Protein AF-A0A6P7N5Z5-F1 (afdb_monomer_lite)

Foldseek 3Di:
DVPVVVVVVVVVVVVVVVVVVVCVVVVPDDPPDPVPDDDPCPPPDDCVVDVPVVVVVVVVVVVVVVVVVVVVVVVVVVVVVVVVVVVVVVVVVVVVVVVVVVVVVVVVVVVVVVVVVVVVVVVVVVD

Secondary structure (DSSP, 8-state):
-HHHHHHHHHHHHHHHHHHHHHHHHHTT--TT-GGGS--TTTTS--TTT--HHHHHHHHHHHHHHHHHHHHHHHHHHHHHHHHHHHHHHHHHHHHHHHHHHHHHHHHHHHHHHHHHHHHHHHHHTT-

InterPro domains:
  IPR000435 Tektins [PTHR19960] (2-120)
  IPR048256 Tektin-like [PF03148] (2-121)

Radius of gyration: 39.11 Å; chains: 1; bounding box: 72×32×110 Å

pLDDT: mean 88.72, std 11.71, range [44.56, 98.75]

Sequence (127 aa):
MNREAKQMLESDWSDKYQAYNLDDHCGRHNNMSPDTKHHPSSGALQEQVCNRSAWTKFTQDNLNKALQEEQATSSLRLLVEQLLQDTTKDLTFQCSSVDQALSQRCVELVEAKAQLEMKLTDGQAGC

Structure (mmCIF, N/CA/C/O backbone):
data_AF-A0A6P7N5Z5-F1
#
_entry.id   AF-A0A6P7N5Z5-F1
#
loop_
_atom_site.group_PDB
_atom_site.id
_atom_site.type_symbol
_atom_site.label_atom_id
_atom_site.label_alt_id
_atom_site.label_comp_id
_atom_site.label_asym_id
_atom_site.label_entity_id
_atom_site.label_seq_id
_atom_site.pdbx_PDB_ins_code
_atom_site.Cartn_x
_atom_site.Cartn_y
_atom_site.Cartn_z
_atom_site.occupancy
_atom_site.B_iso_or_equiv
_atom_site.auth_seq_id
_atom_site.auth_comp_id
_atom_site.auth_asym_id
_atom_site.auth_atom_id
_atom_site.pdbx_PDB_model_num
ATOM 1 N N . MET A 1 1 ? 15.763 -0.072 -1.909 1.00 56.34 1 MET A N 1
ATOM 2 C CA . MET A 1 1 ? 14.431 0.251 -2.461 1.00 56.34 1 MET A CA 1
ATOM 3 C C . MET A 1 1 ? 14.422 1.557 -3.261 1.00 56.34 1 MET A C 1
ATOM 5 O O . MET A 1 1 ? 14.048 1.521 -4.416 1.00 56.34 1 MET A O 1
ATOM 9 N N . ASN A 1 2 ? 14.907 2.691 -2.734 1.00 77.31 2 ASN A N 1
ATOM 10 C CA . ASN A 1 2 ? 14.799 3.984 -3.442 1.00 77.31 2 ASN A CA 1
ATOM 11 C C . ASN A 1 2 ? 15.874 4.233 -4.536 1.00 77.31 2 ASN A C 1
ATOM 13 O O . ASN A 1 2 ? 15.675 5.015 -5.458 1.00 77.31 2 ASN A O 1
ATOM 17 N N . ARG A 1 3 ? 17.028 3.550 -4.470 1.00 87.38 3 ARG A N 1
ATOM 18 C CA . ARG A 1 3 ? 18.141 3.766 -5.417 1.00 87.38 3 ARG A CA 1
ATOM 19 C C . ARG A 1 3 ? 17.859 3.238 -6.827 1.00 87.38 3 ARG A C 1
ATOM 21 O O . ARG A 1 3 ? 18.178 3.925 -7.786 1.00 87.38 3 ARG A O 1
ATOM 28 N N . GLU A 1 4 ? 17.270 2.050 -6.946 1.00 84.44 4 GLU A N 1
ATOM 29 C CA . GLU A 1 4 ? 16.941 1.447 -8.248 1.00 84.44 4 GLU A CA 1
ATOM 30 C C . GLU A 1 4 ? 15.828 2.219 -8.958 1.00 84.44 4 GLU A C 1
ATOM 32 O O . GLU A 1 4 ? 15.952 2.523 -10.139 1.00 84.44 4 GLU A O 1
ATOM 37 N N . ALA A 1 5 ? 14.785 2.609 -8.218 1.00 82.56 5 ALA A N 1
ATOM 38 C CA . ALA A 1 5 ? 13.718 3.460 -8.738 1.00 82.56 5 ALA A CA 1
ATOM 39 C C . ALA A 1 5 ? 14.268 4.810 -9.222 1.00 82.56 5 ALA A C 1
ATOM 41 O O . ALA A 1 5 ? 13.953 5.247 -10.323 1.00 82.56 5 ALA A O 1
ATOM 42 N N . LYS A 1 6 ? 15.158 5.437 -8.441 1.00 90.06 6 LYS A N 1
ATOM 43 C CA . LYS A 1 6 ? 15.838 6.670 -8.848 1.00 90.06 6 LYS A CA 1
ATOM 44 C C . LYS A 1 6 ? 16.646 6.486 -10.137 1.00 90.06 6 LYS A C 1
ATOM 46 O O . LYS A 1 6 ? 16.500 7.294 -11.043 1.00 90.06 6 LYS A O 1
ATOM 51 N N . GLN A 1 7 ? 17.460 5.434 -10.230 1.00 89.62 7 GLN A N 1
ATOM 52 C CA . GLN A 1 7 ? 18.266 5.166 -11.426 1.00 89.62 7 GLN A CA 1
ATOM 53 C C . GLN A 1 7 ? 17.397 4.956 -12.669 1.00 89.62 7 GLN A C 1
ATOM 55 O O . GLN A 1 7 ? 17.699 5.511 -13.718 1.00 89.62 7 GLN A O 1
ATOM 60 N N . MET A 1 8 ? 16.299 4.207 -12.542 1.00 85.12 8 MET A N 1
ATOM 61 C CA . MET A 1 8 ? 15.342 4.017 -13.633 1.00 85.12 8 MET A CA 1
ATOM 62 C C . MET A 1 8 ? 14.722 5.343 -14.080 1.00 85.12 8 MET A C 1
ATOM 64 O O . MET A 1 8 ? 14.701 5.636 -15.268 1.00 85.12 8 MET A O 1
ATOM 68 N N . LEU A 1 9 ? 14.273 6.170 -13.133 1.00 88.25 9 LEU A N 1
ATOM 69 C CA . LEU A 1 9 ? 13.682 7.473 -13.440 1.00 88.25 9 LEU A CA 1
ATOM 70 C C . LEU A 1 9 ? 14.685 8.433 -14.092 1.00 88.25 9 LEU A C 1
ATOM 72 O O . LEU A 1 9 ? 14.310 9.187 -14.985 1.00 88.25 9 LEU A O 1
ATOM 76 N N . GLU A 1 10 ? 15.949 8.411 -13.666 1.00 92.69 10 GLU A N 1
ATOM 77 C CA . GLU A 1 10 ? 17.021 9.204 -14.277 1.00 92.69 10 GLU A CA 1
ATOM 78 C C . GLU A 1 10 ? 17.302 8.757 -15.719 1.00 92.69 10 GLU A C 1
ATOM 80 O O . GLU A 1 10 ? 17.444 9.609 -16.600 1.00 92.69 10 GLU A O 1
ATOM 85 N N . SER A 1 11 ? 17.328 7.444 -15.978 1.00 86.06 11 SER A N 1
ATOM 86 C CA . SER A 1 11 ? 17.457 6.894 -17.334 1.00 86.06 11 SER A CA 1
ATOM 87 C C . SER A 1 11 ? 16.267 7.275 -18.218 1.00 86.06 11 SER A C 1
ATOM 89 O O . SER A 1 11 ? 16.471 7.875 -19.270 1.00 86.06 11 SER A O 1
ATOM 91 N N . ASP A 1 12 ? 15.035 7.044 -17.760 1.00 87.25 12 ASP A N 1
ATOM 92 C CA . ASP A 1 12 ? 13.816 7.390 -18.503 1.00 87.25 12 ASP A CA 1
ATOM 93 C C . ASP A 1 12 ? 13.729 8.889 -18.807 1.00 87.25 12 ASP A C 1
ATOM 95 O O . ASP A 1 12 ? 13.269 9.300 -19.875 1.00 87.25 12 ASP A O 1
ATOM 99 N N . TRP A 1 13 ? 14.140 9.730 -17.856 1.00 93.75 13 TRP A N 1
ATOM 100 C CA . TRP A 1 13 ? 14.163 11.174 -18.041 1.00 93.75 13 TRP A CA 1
ATOM 101 C C . TRP A 1 13 ? 15.179 11.586 -19.109 1.00 93.75 13 TRP A C 1
ATOM 103 O O . TRP A 1 13 ? 14.840 12.375 -19.991 1.00 93.75 13 TRP A O 1
ATOM 113 N N . SER A 1 14 ? 16.395 11.032 -19.058 1.00 91.00 14 SER A N 1
ATOM 114 C CA . SER A 1 14 ? 17.436 11.289 -20.058 1.00 91.00 14 SER A CA 1
ATOM 115 C C . SER A 1 14 ? 16.980 10.864 -21.456 1.00 91.00 14 SER A C 1
ATOM 117 O O . SER A 1 14 ? 17.129 11.634 -22.406 1.00 91.00 14 SER A O 1
ATOM 119 N N . ASP A 1 15 ? 16.365 9.687 -21.580 1.00 87.62 15 ASP A N 1
ATOM 120 C CA . ASP A 1 15 ? 15.865 9.170 -22.856 1.00 87.62 15 ASP A CA 1
ATOM 121 C C . ASP A 1 15 ? 14.732 10.043 -23.413 1.00 87.62 15 ASP A C 1
ATOM 123 O O . ASP A 1 15 ? 14.760 10.431 -24.582 1.00 87.62 15 ASP A O 1
ATOM 127 N N . LYS A 1 16 ? 13.768 10.446 -22.571 1.00 91.19 16 LYS A N 1
ATOM 128 C CA . LYS A 1 16 ? 12.691 11.372 -22.970 1.00 91.19 16 LYS A CA 1
ATOM 129 C C . LYS A 1 16 ? 13.224 12.734 -23.393 1.00 91.19 16 LYS A C 1
ATOM 131 O O . LYS A 1 16 ? 12.714 13.317 -24.346 1.00 91.19 16 LYS A O 1
ATOM 136 N N . TYR A 1 17 ? 14.238 13.245 -22.700 1.00 93.81 17 TYR A N 1
ATOM 137 C CA . TYR A 1 17 ? 14.871 14.510 -23.053 1.00 93.81 17 TYR A CA 1
ATOM 138 C C . TYR A 1 17 ? 15.562 14.428 -24.419 1.00 93.81 17 TYR A C 1
ATOM 140 O O . TYR A 1 17 ? 15.409 15.325 -25.247 1.00 93.81 17 TYR A O 1
ATOM 148 N N . GLN A 1 18 ? 16.289 13.342 -24.690 1.00 90.19 18 GLN A N 1
ATOM 149 C CA . GLN A 1 18 ? 16.903 13.120 -26.000 1.00 90.19 18 GLN A CA 1
ATOM 150 C C . GLN A 1 18 ? 15.855 12.978 -27.107 1.00 90.19 18 GLN A C 1
ATOM 152 O O . GLN A 1 18 ? 15.991 13.630 -28.141 1.00 90.19 18 GLN A O 1
ATOM 157 N N . ALA A 1 19 ? 14.795 12.198 -26.874 1.00 90.06 19 ALA A N 1
ATOM 158 C CA . ALA A 1 19 ? 13.689 12.042 -27.817 1.00 90.06 19 ALA A CA 1
ATOM 159 C C . ALA A 1 19 ? 13.029 13.391 -28.145 1.00 90.06 19 ALA A C 1
ATOM 161 O O . ALA A 1 19 ? 12.892 13.735 -29.312 1.00 90.06 19 ALA A O 1
ATOM 162 N N . TYR A 1 20 ? 12.732 14.207 -27.128 1.00 92.81 20 TYR A N 1
ATOM 163 C CA . TYR A 1 20 ? 12.175 15.546 -27.325 1.00 92.81 20 TYR A CA 1
ATOM 164 C C . TYR A 1 20 ? 13.081 16.446 -28.177 1.00 92.81 20 TYR A C 1
ATOM 166 O O . TYR A 1 20 ? 12.598 17.140 -29.066 1.00 92.81 20 TYR A O 1
ATOM 174 N N . ASN A 1 21 ? 14.395 16.443 -27.928 1.00 93.06 21 ASN A N 1
ATOM 175 C CA . ASN A 1 21 ? 15.331 17.253 -28.716 1.00 93.06 21 ASN A CA 1
ATOM 176 C C . ASN A 1 21 ? 15.407 16.794 -30.176 1.00 93.06 21 ASN A C 1
ATOM 178 O O . ASN A 1 21 ? 15.526 17.632 -31.070 1.00 93.06 21 ASN A O 1
ATOM 182 N N . LEU A 1 22 ? 15.343 15.481 -30.417 1.00 89.38 22 LEU A N 1
ATOM 183 C CA . LEU A 1 22 ? 15.260 14.931 -31.769 1.00 89.38 22 LEU A CA 1
ATOM 184 C C . LEU A 1 22 ? 13.967 15.384 -32.451 1.00 89.38 22 LEU A C 1
ATOM 186 O O . LEU A 1 22 ? 14.029 15.903 -33.562 1.00 89.38 22 LEU A O 1
ATOM 190 N N . ASP A 1 23 ? 12.827 15.276 -31.771 1.00 91.69 23 ASP A N 1
ATOM 191 C CA . ASP A 1 23 ? 11.527 15.687 -32.303 1.00 91.69 23 ASP A CA 1
ATOM 192 C C . ASP A 1 23 ? 11.461 17.199 -32.588 1.00 91.69 23 ASP A C 1
ATOM 194 O O . ASP A 1 23 ? 10.992 17.596 -33.655 1.00 91.69 23 ASP A O 1
ATOM 198 N N . ASP A 1 24 ? 11.971 18.057 -31.693 1.00 93.81 24 ASP A N 1
ATOM 199 C CA . ASP A 1 24 ? 12.038 19.514 -31.909 1.00 93.81 24 ASP A CA 1
ATOM 200 C C . ASP A 1 24 ? 12.945 19.872 -33.091 1.00 93.81 24 ASP A C 1
ATOM 202 O O . ASP A 1 24 ? 12.615 20.752 -33.890 1.00 93.81 24 ASP A O 1
ATOM 206 N N . HIS A 1 25 ? 14.078 19.179 -33.234 1.00 88.56 25 HIS A N 1
ATOM 207 C CA . HIS A 1 25 ? 14.979 19.391 -34.360 1.00 88.56 25 HIS A CA 1
ATOM 208 C C . HIS A 1 25 ? 14.333 18.946 -35.677 1.00 88.56 25 HIS A C 1
ATOM 210 O O . HIS A 1 25 ? 14.281 19.718 -36.638 1.00 88.56 25 HIS A O 1
ATOM 216 N N . CYS A 1 26 ? 13.774 17.734 -35.704 1.00 85.31 26 CYS A N 1
ATOM 217 C CA . CYS A 1 26 ? 13.128 17.169 -36.881 1.00 85.31 26 CYS A CA 1
ATOM 218 C C . CYS A 1 26 ? 11.865 17.938 -37.287 1.00 85.31 26 CYS A C 1
ATOM 220 O O . CYS A 1 26 ? 11.623 18.125 -38.479 1.00 85.31 26 CYS A O 1
ATOM 222 N N . GLY A 1 27 ? 11.095 18.450 -36.324 1.00 87.62 27 GLY A N 1
ATOM 223 C CA . GLY A 1 27 ? 9.894 19.253 -36.568 1.00 87.62 27 GLY A CA 1
ATOM 224 C C . GLY A 1 27 ? 10.159 20.585 -37.279 1.00 87.62 27 GLY A C 1
ATOM 225 O O . GLY A 1 27 ? 9.236 21.178 -37.834 1.00 87.62 27 GLY A O 1
ATOM 226 N N . ARG A 1 28 ? 11.414 21.052 -37.309 1.00 88.19 28 ARG A N 1
ATOM 227 C CA . ARG A 1 28 ? 11.834 22.269 -38.027 1.00 88.19 28 ARG A CA 1
ATOM 228 C C . ARG A 1 28 ? 12.264 22.000 -39.471 1.00 88.19 28 ARG A C 1
ATOM 230 O O . ARG A 1 28 ? 12.523 22.955 -40.208 1.00 88.19 28 ARG A O 1
ATOM 237 N N . HIS A 1 29 ? 12.371 20.737 -39.886 1.00 87.00 29 HIS A N 1
ATOM 238 C CA . HIS A 1 29 ? 12.723 20.396 -41.260 1.00 87.00 29 HIS A CA 1
ATOM 239 C C . HIS A 1 29 ? 11.562 20.650 -42.229 1.00 87.00 29 HIS A C 1
ATOM 241 O O . HIS A 1 29 ? 10.385 20.553 -41.892 1.00 87.00 29 HIS A O 1
ATOM 247 N N . ASN A 1 30 ? 11.912 20.961 -43.473 1.00 84.50 30 ASN A N 1
ATOM 248 C CA . ASN A 1 30 ? 10.990 21.038 -44.601 1.00 84.50 30 ASN A CA 1
ATOM 249 C C . ASN A 1 30 ? 11.565 20.259 -45.795 1.00 84.50 30 ASN A C 1
ATOM 251 O O . ASN A 1 30 ? 12.704 19.801 -45.752 1.00 84.50 30 ASN A O 1
ATOM 255 N N . ASN A 1 31 ? 10.806 20.145 -46.886 1.00 82.38 31 ASN A N 1
ATOM 256 C CA . ASN A 1 31 ? 11.190 19.348 -48.062 1.00 82.38 31 ASN A CA 1
ATOM 257 C C . ASN A 1 31 ? 12.489 19.801 -48.764 1.00 82.38 31 ASN A C 1
ATOM 259 O O . ASN A 1 31 ? 12.980 19.100 -49.644 1.00 82.38 31 ASN A O 1
ATOM 263 N N . MET A 1 32 ? 13.031 20.971 -48.414 1.00 84.25 32 MET A N 1
ATOM 264 C CA . MET A 1 32 ? 14.295 21.497 -48.938 1.00 84.25 32 MET A CA 1
ATOM 265 C C . MET A 1 32 ? 15.445 21.390 -47.925 1.00 84.25 32 MET A C 1
ATOM 267 O O . MET A 1 32 ? 16.582 21.734 -48.257 1.00 84.25 32 MET A O 1
ATOM 271 N N . SER A 1 33 ? 15.184 20.927 -46.697 1.00 85.12 33 SER A N 1
ATOM 272 C CA . SER A 1 33 ? 16.209 20.756 -45.668 1.00 85.12 33 SER A CA 1
ATOM 273 C C . SER A 1 33 ? 17.213 19.675 -46.095 1.00 85.12 33 SER A C 1
ATOM 275 O O . SER A 1 33 ? 16.801 18.580 -46.482 1.00 85.12 33 SER A O 1
ATOM 277 N N . PRO A 1 34 ? 18.531 19.937 -46.026 1.00 77.94 34 PRO A N 1
ATOM 278 C CA . PRO A 1 34 ? 19.555 19.008 -46.510 1.00 77.94 34 PRO A CA 1
ATOM 279 C C . PRO A 1 34 ? 19.520 17.643 -45.805 1.00 77.94 34 PRO A C 1
ATOM 281 O O . PRO A 1 34 ? 19.811 16.636 -46.449 1.00 77.94 34 PRO A O 1
ATOM 284 N N . ASP A 1 35 ? 19.079 17.611 -44.547 1.00 75.19 35 ASP A N 1
ATOM 285 C CA . ASP A 1 35 ? 18.980 16.4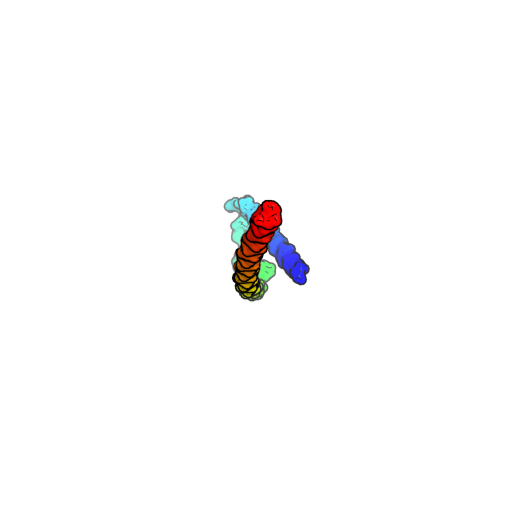12 -43.703 1.00 75.19 35 ASP A CA 1
ATOM 286 C C . ASP A 1 35 ? 17.777 15.510 -44.042 1.00 75.19 35 ASP A C 1
ATOM 288 O O . ASP A 1 35 ? 17.692 14.382 -43.568 1.00 75.19 35 ASP A O 1
ATOM 292 N N . THR A 1 36 ? 16.856 15.968 -44.903 1.00 74.56 36 THR A N 1
ATOM 293 C CA . THR A 1 36 ? 15.705 15.165 -45.376 1.00 74.56 36 THR A CA 1
ATOM 294 C C . THR A 1 36 ? 16.026 14.300 -46.594 1.00 74.56 36 THR A C 1
ATOM 296 O O . THR A 1 36 ? 15.193 13.514 -47.051 1.00 74.56 36 THR A O 1
ATOM 299 N N . LYS A 1 37 ? 17.238 14.427 -47.145 1.00 78.12 37 LYS A N 1
ATOM 300 C CA . LYS A 1 37 ? 17.693 13.602 -48.266 1.00 78.12 37 LYS A CA 1
ATOM 301 C C . LYS A 1 37 ? 17.938 12.173 -47.790 1.00 78.12 37 LYS A C 1
ATOM 303 O O . LYS A 1 37 ? 18.390 11.948 -46.672 1.00 78.12 37 LYS A O 1
ATOM 308 N N . HIS A 1 38 ? 17.690 11.201 -48.667 1.00 76.25 38 HIS A N 1
ATOM 309 C CA . HIS A 1 38 ? 17.993 9.803 -48.375 1.00 76.25 38 HIS A CA 1
ATOM 310 C C . HIS A 1 38 ? 19.490 9.639 -48.082 1.00 76.25 38 HIS A C 1
ATOM 312 O O . HIS A 1 38 ? 20.325 9.830 -48.971 1.00 76.25 38 HIS A O 1
ATOM 318 N N . HIS A 1 39 ? 19.827 9.301 -46.838 1.00 77.19 39 HIS A N 1
ATOM 319 C CA . HIS A 1 39 ? 21.197 9.008 -46.454 1.00 77.19 39 HIS A CA 1
ATOM 320 C C . HIS A 1 39 ? 21.483 7.524 -46.742 1.00 77.19 39 HIS A C 1
ATOM 322 O O . HIS A 1 39 ? 20.634 6.680 -46.451 1.00 77.19 39 HIS A O 1
ATOM 328 N N . PRO A 1 40 ? 22.668 7.151 -47.261 1.00 75.69 40 PRO A N 1
ATOM 329 C CA . PRO A 1 40 ? 22.997 5.753 -47.563 1.00 75.69 40 PRO A CA 1
ATOM 330 C C . PRO A 1 40 ? 22.841 4.787 -46.376 1.00 75.69 40 PRO A C 1
ATOM 332 O O . PRO A 1 40 ? 22.641 3.592 -46.570 1.00 75.69 40 PRO A O 1
ATOM 335 N N . SER A 1 41 ? 22.907 5.295 -45.140 1.00 73.06 41 SER A N 1
ATOM 336 C CA . SER A 1 41 ? 22.676 4.516 -43.916 1.00 73.06 41 SER A CA 1
ATOM 337 C C . SER A 1 41 ? 21.243 4.582 -43.367 1.00 73.06 41 SER A C 1
ATOM 339 O O . SER A 1 41 ? 20.978 3.945 -42.352 1.00 73.06 41 SER A O 1
ATOM 341 N N . SER A 1 42 ? 20.303 5.289 -44.009 1.00 73.56 42 SER A N 1
ATOM 342 C CA . SER A 1 42 ? 18.910 5.417 -43.538 1.00 73.56 42 SER A CA 1
ATOM 343 C C . SER A 1 42 ? 18.161 4.079 -43.463 1.00 73.56 42 SER A C 1
ATOM 345 O O . SER A 1 42 ? 17.209 3.963 -42.702 1.00 73.56 42 SER A O 1
ATOM 347 N N . GLY A 1 43 ? 18.580 3.067 -44.233 1.00 68.69 43 GLY A N 1
ATOM 348 C CA . GLY A 1 43 ? 18.043 1.700 -44.162 1.00 68.69 43 GLY A CA 1
ATOM 349 C C . GLY A 1 43 ? 18.892 0.725 -43.338 1.00 68.69 43 GLY A C 1
ATOM 350 O O . GLY A 1 43 ? 18.522 -0.440 -43.204 1.00 68.69 43 GLY A O 1
ATOM 351 N N . ALA A 1 44 ? 20.040 1.164 -42.813 1.00 75.06 44 ALA A N 1
ATOM 352 C CA . ALA A 1 44 ? 20.936 0.304 -42.055 1.00 75.06 44 ALA A CA 1
ATOM 353 C C . ALA A 1 44 ? 20.483 0.238 -40.592 1.00 75.06 44 ALA A C 1
ATOM 355 O O . ALA A 1 44 ? 20.461 1.252 -39.893 1.00 75.06 44 ALA A O 1
ATOM 356 N N . LEU A 1 45 ? 20.153 -0.966 -40.115 1.00 66.12 45 LEU A N 1
ATOM 357 C CA . LEU A 1 45 ? 19.921 -1.200 -38.693 1.00 66.12 45 LEU A CA 1
ATOM 358 C C . LEU A 1 45 ? 21.233 -0.957 -37.941 1.00 66.12 45 LEU A C 1
ATOM 360 O O . LEU A 1 45 ? 22.190 -1.716 -38.080 1.00 66.12 45 LEU A O 1
ATOM 364 N N . GLN A 1 46 ? 21.277 0.110 -37.151 1.00 69.69 46 GLN A N 1
ATOM 365 C CA . GLN A 1 46 ? 22.409 0.394 -36.279 1.00 69.69 46 GLN A CA 1
ATOM 366 C C . GLN A 1 46 ? 22.156 -0.270 -34.925 1.00 69.69 46 GLN A C 1
ATOM 368 O O . GLN A 1 46 ? 21.303 0.179 -34.159 1.00 69.69 46 GLN A O 1
ATOM 373 N N . GLU A 1 47 ? 22.896 -1.338 -34.621 1.00 67.06 47 GLU A N 1
ATOM 374 C CA . GLU A 1 47 ? 22.802 -2.051 -33.335 1.00 67.06 47 GLU A CA 1
ATOM 375 C C . GLU A 1 47 ? 23.059 -1.132 -32.132 1.00 67.06 47 GLU A C 1
ATOM 377 O O . GLU A 1 47 ? 22.444 -1.312 -31.083 1.00 67.06 47 GLU A O 1
ATOM 382 N N . GLN A 1 48 ? 23.893 -0.102 -32.307 1.00 66.19 48 GLN A N 1
ATOM 383 C CA . GLN A 1 48 ? 24.127 0.948 -31.312 1.00 66.19 48 GLN A CA 1
ATOM 384 C C . GLN A 1 48 ? 22.912 1.855 -31.028 1.00 66.19 48 GLN A C 1
ATOM 386 O O . GLN A 1 48 ? 22.910 2.538 -30.010 1.00 66.19 48 GLN A O 1
ATOM 391 N N . VAL A 1 49 ? 21.886 1.864 -31.889 1.00 64.19 49 VAL A N 1
ATOM 392 C CA . VAL A 1 49 ? 20.666 2.685 -31.732 1.00 64.19 49 VAL A CA 1
ATOM 393 C C . VAL A 1 49 ? 19.469 1.830 -31.306 1.00 64.19 49 VAL A C 1
ATOM 395 O O . VAL A 1 49 ? 18.628 2.276 -30.531 1.00 64.19 49 VAL A O 1
ATOM 398 N N . CYS A 1 50 ? 19.384 0.582 -31.779 1.00 65.06 50 CYS A N 1
ATOM 399 C CA . CYS A 1 50 ? 18.304 -0.334 -31.420 1.00 65.06 50 CYS A CA 1
ATOM 400 C C . CYS A 1 50 ? 18.834 -1.760 -31.237 1.00 65.06 50 CYS A C 1
ATOM 402 O O . CYS A 1 50 ? 18.850 -2.578 -32.160 1.00 65.06 50 CYS A O 1
ATOM 404 N N . ASN A 1 51 ? 19.253 -2.077 -30.013 1.00 79.25 51 ASN A N 1
ATOM 405 C CA . ASN A 1 51 ? 19.616 -3.438 -29.651 1.00 79.25 51 ASN A CA 1
ATOM 406 C C . ASN A 1 51 ? 18.346 -4.242 -29.326 1.00 79.25 51 ASN A C 1
ATOM 408 O O . ASN A 1 51 ? 17.761 -4.110 -28.248 1.00 79.25 51 ASN A O 1
ATOM 412 N N . ARG A 1 52 ? 17.941 -5.123 -30.248 1.00 79.38 52 ARG A N 1
ATOM 413 C CA . ARG A 1 52 ? 16.749 -5.975 -30.102 1.00 79.38 52 ARG A CA 1
ATOM 414 C C . ARG A 1 52 ? 16.785 -6.832 -28.828 1.00 79.38 52 ARG A C 1
ATOM 416 O O . ARG A 1 52 ? 15.748 -7.037 -28.199 1.00 79.38 52 ARG A O 1
ATOM 423 N N . SER A 1 53 ? 17.964 -7.313 -28.426 1.00 84.88 53 SER A N 1
ATOM 424 C CA . SER A 1 53 ? 18.121 -8.118 -27.205 1.00 84.88 53 SER A CA 1
ATOM 425 C C . SER A 1 53 ? 17.900 -7.289 -25.938 1.00 84.88 53 SER A C 1
ATOM 427 O O . SER A 1 53 ? 17.229 -7.749 -25.014 1.00 84.88 53 SER A O 1
ATOM 429 N N . ALA A 1 54 ? 18.373 -6.038 -25.929 1.00 84.12 54 ALA A N 1
ATOM 430 C CA . ALA A 1 54 ? 18.152 -5.107 -24.828 1.00 84.12 54 ALA A CA 1
ATOM 431 C C . ALA A 1 54 ? 16.668 -4.733 -24.714 1.00 84.12 54 ALA A C 1
ATOM 433 O O . ALA A 1 54 ? 16.107 -4.820 -23.627 1.00 84.12 54 ALA A O 1
ATOM 434 N N . TRP A 1 55 ? 16.013 -4.425 -25.839 1.00 83.81 55 TRP A N 1
ATOM 435 C CA . TRP A 1 55 ? 14.569 -4.164 -25.892 1.00 83.81 55 TRP A CA 1
ATOM 436 C C . TRP A 1 55 ? 13.738 -5.343 -25.384 1.00 83.81 55 TRP A C 1
ATOM 438 O O . TRP A 1 55 ? 12.814 -5.162 -24.591 1.00 83.81 55 TRP A O 1
ATOM 448 N N . THR A 1 56 ? 14.084 -6.560 -25.807 1.00 89.56 56 THR A N 1
ATOM 449 C CA . THR A 1 56 ? 13.394 -7.784 -25.373 1.00 89.56 56 THR A CA 1
ATOM 450 C C . THR A 1 56 ? 13.537 -7.979 -23.867 1.00 89.56 56 THR A C 1
ATOM 452 O O . THR A 1 56 ? 12.545 -8.212 -23.180 1.00 89.56 56 THR A O 1
ATOM 455 N N . LYS A 1 57 ? 14.758 -7.824 -23.338 1.00 89.31 57 LYS A N 1
ATOM 456 C CA . LYS A 1 57 ? 15.026 -7.929 -21.902 1.00 89.31 57 LYS A CA 1
ATOM 457 C C . LYS A 1 57 ? 14.272 -6.864 -21.106 1.00 89.31 57 LYS A C 1
ATOM 459 O O . LYS A 1 57 ? 13.586 -7.210 -20.154 1.00 89.31 57 LYS A O 1
ATOM 464 N N . PHE A 1 58 ? 14.346 -5.600 -21.523 1.00 85.31 58 PHE A N 1
ATOM 465 C CA . PHE A 1 58 ? 13.642 -4.497 -20.867 1.00 85.31 58 PHE A CA 1
ATOM 466 C C . PHE A 1 58 ? 12.129 -4.737 -20.821 1.00 85.31 58 PHE A C 1
ATOM 468 O O . PHE A 1 58 ? 11.502 -4.595 -19.775 1.00 85.31 58 PHE A O 1
ATOM 475 N N . THR A 1 59 ? 11.551 -5.172 -21.943 1.00 88.44 59 THR A N 1
ATOM 476 C CA . THR A 1 59 ? 10.122 -5.497 -22.034 1.00 88.44 59 THR A CA 1
ATOM 477 C C . THR A 1 59 ? 9.754 -6.635 -21.083 1.00 88.44 59 THR A C 1
ATOM 479 O O . THR A 1 59 ? 8.768 -6.533 -20.355 1.00 88.44 59 THR A O 1
ATOM 482 N N . GLN A 1 60 ? 10.559 -7.700 -21.042 1.00 95.50 60 GLN A N 1
ATOM 483 C CA . GLN A 1 60 ? 10.333 -8.828 -20.142 1.00 95.50 60 GLN A CA 1
ATOM 484 C C . GLN A 1 60 ? 10.447 -8.423 -18.666 1.00 95.50 60 GLN A C 1
ATOM 486 O O . GLN A 1 60 ? 9.607 -8.814 -17.857 1.00 95.50 60 GLN A O 1
ATOM 491 N N . ASP A 1 61 ? 11.453 -7.620 -18.316 1.00 92.50 61 ASP A N 1
ATOM 492 C CA . ASP A 1 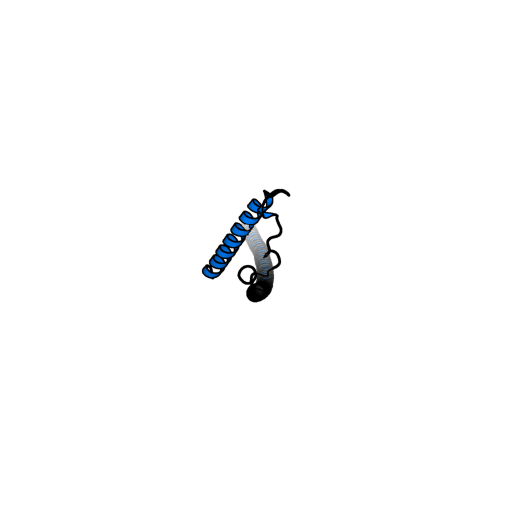61 ? 11.651 -7.111 -16.959 1.00 92.50 61 ASP A CA 1
ATOM 493 C C . ASP A 1 61 ? 10.466 -6.233 -16.525 1.00 92.50 61 ASP A C 1
ATOM 495 O O . ASP A 1 61 ? 10.004 -6.342 -15.389 1.00 92.50 61 ASP A O 1
ATOM 499 N N . ASN A 1 62 ? 9.929 -5.410 -17.430 1.00 90.25 62 ASN A N 1
ATOM 500 C CA . ASN A 1 62 ? 8.755 -4.583 -17.161 1.00 90.25 62 ASN A CA 1
ATOM 501 C C . ASN A 1 62 ? 7.485 -5.424 -16.958 1.00 90.25 62 ASN A C 1
ATOM 503 O O . ASN A 1 62 ? 6.742 -5.186 -16.011 1.00 90.25 62 ASN A O 1
ATOM 507 N N . LEU A 1 63 ? 7.260 -6.451 -17.787 1.00 96.19 63 LEU A N 1
ATOM 508 C CA . LEU A 1 63 ? 6.135 -7.379 -17.610 1.00 96.19 63 LEU A CA 1
ATOM 509 C C . LEU A 1 63 ? 6.211 -8.115 -16.268 1.00 96.19 63 LEU A C 1
ATOM 511 O O . LEU A 1 63 ? 5.206 -8.237 -15.570 1.00 96.19 63 LEU A O 1
ATOM 515 N N . ASN A 1 64 ? 7.407 -8.566 -15.881 1.00 96.69 64 ASN A N 1
ATOM 516 C CA . ASN A 1 64 ? 7.620 -9.237 -14.601 1.00 96.69 64 ASN A CA 1
ATOM 517 C C . ASN A 1 64 ? 7.327 -8.302 -13.419 1.00 96.69 64 ASN A C 1
ATOM 519 O O . ASN A 1 64 ? 6.679 -8.717 -12.460 1.00 96.69 64 ASN A O 1
ATOM 523 N N . LYS A 1 65 ? 7.773 -7.042 -13.493 1.00 92.56 65 LYS A N 1
ATOM 524 C CA . LYS A 1 65 ? 7.479 -6.026 -12.471 1.00 92.56 65 LYS A CA 1
ATOM 525 C C . LYS A 1 65 ? 5.991 -5.710 -12.396 1.00 92.56 65 LYS A C 1
ATOM 527 O O . LYS A 1 65 ? 5.440 -5.726 -11.303 1.00 92.56 65 LYS A O 1
ATOM 532 N N . ALA A 1 66 ? 5.333 -5.515 -13.537 1.00 94.94 66 ALA A N 1
ATOM 533 C CA . ALA A 1 66 ? 3.895 -5.268 -13.589 1.00 94.94 66 ALA A CA 1
ATOM 534 C C . ALA A 1 66 ? 3.100 -6.416 -12.946 1.00 94.94 66 ALA A C 1
ATOM 536 O O . ALA A 1 66 ? 2.209 -6.169 -12.139 1.00 94.94 66 ALA A O 1
ATOM 537 N N . LEU A 1 67 ? 3.472 -7.671 -13.227 1.00 97.81 67 LEU A N 1
ATOM 538 C CA . LEU A 1 67 ? 2.848 -8.839 -12.604 1.00 97.81 67 LEU A CA 1
ATOM 539 C C . LEU A 1 67 ? 3.077 -8.879 -11.083 1.00 97.81 67 LEU A C 1
ATOM 541 O O . LEU A 1 67 ? 2.159 -9.183 -10.323 1.00 97.81 67 LEU A O 1
ATOM 545 N N . GLN A 1 68 ? 4.292 -8.566 -10.623 1.00 97.00 68 GLN A N 1
ATOM 546 C CA . GLN A 1 68 ? 4.596 -8.487 -9.190 1.00 97.00 68 GLN A CA 1
ATOM 547 C C . GLN A 1 68 ? 3.775 -7.395 -8.495 1.00 97.00 68 GLN A C 1
ATOM 549 O O . GLN A 1 68 ? 3.217 -7.631 -7.423 1.00 97.00 68 GLN A O 1
ATOM 554 N N . GLU A 1 69 ? 3.673 -6.213 -9.103 1.00 96.62 69 GLU A N 1
ATOM 555 C CA . GLU A 1 69 ? 2.887 -5.094 -8.582 1.00 96.62 69 GLU A CA 1
ATOM 556 C C . GLU A 1 69 ? 1.388 -5.408 -8.568 1.00 96.62 69 GLU A C 1
ATOM 558 O O . GLU A 1 69 ? 0.707 -5.090 -7.591 1.00 96.62 69 GLU A O 1
ATOM 563 N N . GLU A 1 70 ? 0.870 -6.088 -9.592 1.00 98.25 70 GLU A N 1
ATOM 564 C CA . GLU A 1 70 ? -0.515 -6.561 -9.639 1.00 98.25 70 GLU A CA 1
ATOM 565 C C . GLU A 1 70 ? -0.816 -7.519 -8.476 1.00 98.25 70 GLU A C 1
ATOM 567 O O . GLU A 1 70 ? -1.778 -7.312 -7.730 1.00 98.25 70 GLU A O 1
ATOM 572 N N . GLN A 1 71 ? 0.037 -8.526 -8.267 1.00 98.31 71 GLN A N 1
ATOM 573 C CA . GLN A 1 71 ? -0.110 -9.503 -7.184 1.00 98.31 71 GLN A CA 1
ATOM 574 C C . GLN A 1 71 ? -0.014 -8.853 -5.800 1.00 98.31 71 GLN A C 1
ATOM 576 O O . GLN A 1 71 ? -0.835 -9.131 -4.918 1.00 98.31 71 GLN A O 1
ATOM 581 N N . ALA A 1 72 ? 0.961 -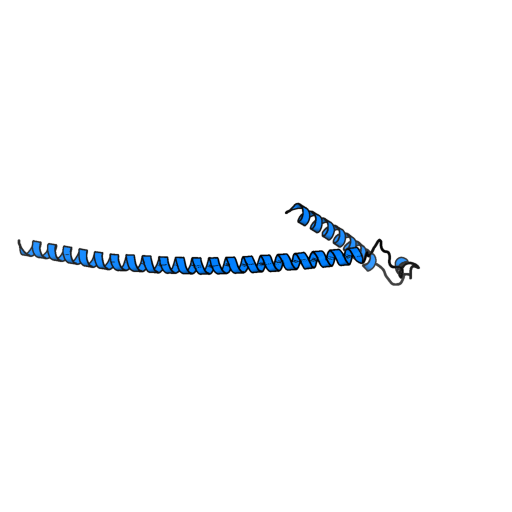7.960 -5.606 1.00 97.50 72 ALA A N 1
ATOM 582 C CA . ALA A 1 72 ? 1.119 -7.208 -4.368 1.00 97.50 72 ALA A CA 1
ATOM 583 C C . ALA A 1 72 ? -0.116 -6.341 -4.093 1.00 97.50 72 ALA A C 1
ATOM 585 O O . ALA A 1 72 ? -0.652 -6.349 -2.985 1.00 97.50 72 ALA A O 1
ATOM 586 N N . THR A 1 73 ? -0.623 -5.650 -5.116 1.00 98.25 73 THR A N 1
ATOM 587 C CA . THR A 1 73 ? -1.809 -4.798 -4.995 1.00 98.25 73 THR A CA 1
ATOM 588 C C . THR A 1 73 ? -3.059 -5.616 -4.678 1.00 98.25 73 THR A C 1
ATOM 590 O O . THR A 1 73 ? -3.844 -5.225 -3.815 1.00 98.25 73 THR A O 1
ATOM 593 N N . SER A 1 74 ? -3.254 -6.757 -5.342 1.00 98.38 74 SER A N 1
ATOM 594 C CA . SER A 1 74 ? -4.366 -7.674 -5.065 1.00 98.38 74 SER A CA 1
ATOM 595 C C . SER A 1 74 ? -4.338 -8.156 -3.612 1.00 98.38 74 SER A C 1
ATOM 597 O O . SER A 1 74 ? -5.334 -8.036 -2.898 1.00 98.38 74 SER A O 1
ATOM 599 N N . SER A 1 75 ? -3.167 -8.589 -3.139 1.00 98.38 75 SER A N 1
ATOM 600 C CA . SER A 1 75 ? -2.972 -9.055 -1.762 1.00 98.38 75 SER A CA 1
ATOM 601 C C . SER A 1 75 ? -3.256 -7.954 -0.735 1.00 98.38 75 SER A C 1
ATOM 603 O O . SER A 1 75 ? -3.942 -8.191 0.258 1.00 98.38 75 SER A O 1
ATOM 605 N N . LEU A 1 76 ? -2.779 -6.730 -0.987 1.00 98.56 76 LEU A N 1
ATOM 606 C CA . LEU A 1 76 ? -3.040 -5.581 -0.119 1.00 98.56 76 LEU A CA 1
ATOM 607 C C . LEU A 1 76 ? -4.527 -5.220 -0.072 1.00 98.56 76 LEU A C 1
ATOM 609 O O . LEU A 1 76 ? -5.042 -4.924 1.003 1.00 98.56 76 LEU A O 1
ATOM 613 N N . ARG A 1 77 ? -5.232 -5.265 -1.209 1.00 98.56 77 ARG A N 1
ATOM 614 C CA . ARG A 1 77 ? -6.679 -5.001 -1.252 1.00 98.56 77 ARG A CA 1
ATOM 615 C C . ARG A 1 77 ? -7.466 -6.020 -0.435 1.00 98.56 77 ARG A C 1
ATOM 617 O O . ARG A 1 77 ? -8.321 -5.609 0.342 1.00 98.56 77 ARG A O 1
ATOM 624 N N . LEU A 1 78 ? -7.135 -7.306 -0.553 1.00 98.56 78 LEU A N 1
ATOM 625 C CA . LEU A 1 78 ? -7.760 -8.363 0.248 1.00 98.56 78 LEU A CA 1
ATOM 626 C C . LEU A 1 78 ? -7.542 -8.142 1.749 1.00 98.56 78 LEU A C 1
ATOM 628 O O . LEU A 1 78 ? -8.484 -8.247 2.529 1.00 98.56 78 LEU A O 1
ATOM 632 N N . LEU A 1 79 ? -6.319 -7.785 2.152 1.00 98.62 79 LEU A N 1
ATOM 633 C CA . LEU A 1 79 ? -6.010 -7.491 3.552 1.00 98.62 79 LEU A CA 1
ATOM 634 C C . LEU A 1 79 ? -6.811 -6.289 4.075 1.00 98.62 79 LEU A C 1
ATOM 636 O O . LEU A 1 79 ? -7.341 -6.334 5.183 1.00 98.62 79 LEU A O 1
ATOM 640 N N . VAL A 1 80 ? -6.912 -5.217 3.282 1.00 98.69 80 VAL A N 1
ATOM 641 C CA . VAL A 1 80 ? -7.703 -4.028 3.637 1.00 98.69 80 VAL A CA 1
ATOM 642 C C . VAL A 1 80 ? 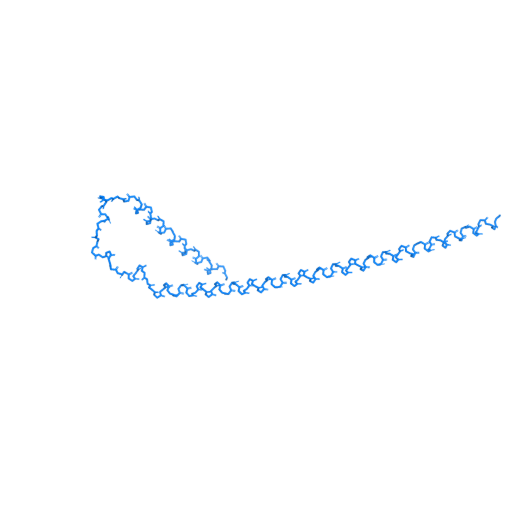-9.181 -4.379 3.781 1.00 98.69 80 VAL A C 1
ATOM 644 O O . VAL A 1 80 ? -9.814 -3.947 4.740 1.00 98.69 80 VAL A O 1
ATOM 647 N N . GLU A 1 81 ? -9.731 -5.175 2.867 1.00 98.62 81 GLU A N 1
ATOM 648 C CA . GLU A 1 81 ? -11.129 -5.604 2.921 1.00 98.62 81 GLU A CA 1
ATOM 649 C C . GLU A 1 81 ? -11.424 -6.435 4.176 1.00 98.62 81 GLU A C 1
ATOM 651 O O . GLU A 1 81 ? -12.392 -6.154 4.884 1.00 98.62 81 GLU A O 1
ATOM 656 N N . GLN A 1 82 ? -10.550 -7.388 4.511 1.00 98.62 82 GLN A N 1
ATOM 657 C CA . GLN A 1 82 ? -10.654 -8.181 5.740 1.00 98.62 82 GLN A CA 1
ATOM 658 C C . GLN A 1 82 ? -10.597 -7.298 6.990 1.00 98.62 82 GLN A C 1
ATOM 660 O O . GLN A 1 82 ? -11.461 -7.399 7.860 1.00 98.62 82 GLN A O 1
ATOM 665 N N . LEU A 1 83 ? -9.635 -6.374 7.052 1.00 98.69 83 LEU A N 1
ATOM 666 C CA . LEU A 1 83 ? -9.486 -5.458 8.181 1.00 98.69 83 LEU A CA 1
ATOM 667 C C . LEU A 1 83 ? -10.717 -4.558 8.358 1.00 98.69 83 LEU A C 1
ATOM 669 O O . LEU A 1 83 ? -11.178 -4.360 9.482 1.00 98.69 83 LEU A O 1
ATOM 673 N N . LEU A 1 84 ? -11.274 -4.032 7.264 1.00 98.75 84 LEU A N 1
ATOM 674 C CA . LEU A 1 84 ? -12.495 -3.225 7.306 1.00 98.75 84 LEU A CA 1
ATOM 675 C C . LEU A 1 84 ? -13.693 -4.054 7.770 1.00 98.75 84 LEU A C 1
ATOM 677 O O . LEU A 1 84 ? -14.494 -3.574 8.576 1.00 98.75 84 LEU A O 1
ATOM 681 N N . GLN A 1 85 ? -13.808 -5.293 7.294 1.00 98.75 85 GLN A N 1
ATOM 682 C CA . GLN A 1 85 ? -14.879 -6.193 7.692 1.00 98.75 85 GLN A CA 1
ATOM 683 C C . GLN A 1 85 ? -14.814 -6.507 9.191 1.00 98.75 85 GLN A C 1
ATOM 685 O O . GLN A 1 85 ? -15.831 -6.408 9.878 1.00 98.75 85 GLN A O 1
ATOM 690 N N . ASP A 1 86 ? -13.636 -6.850 9.706 1.00 98.75 86 ASP A N 1
ATOM 691 C CA . ASP A 1 86 ? -13.457 -7.196 11.116 1.00 98.75 86 ASP A CA 1
ATOM 692 C C . ASP A 1 86 ? -13.636 -5.975 12.021 1.00 98.75 86 ASP A C 1
ATOM 694 O O . ASP A 1 86 ? -14.406 -6.034 12.976 1.00 98.75 86 ASP A O 1
ATOM 698 N N . THR A 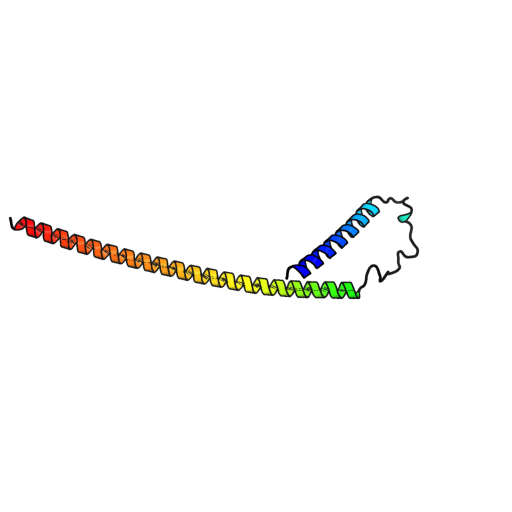1 87 ? -13.084 -4.820 11.638 1.00 98.69 87 THR A N 1
ATOM 699 C CA . THR A 1 87 ? -13.313 -3.556 12.361 1.00 98.69 87 THR A CA 1
ATOM 700 C C . THR A 1 87 ? -14.803 -3.209 12.424 1.00 98.69 87 THR A C 1
ATOM 702 O O . THR A 1 87 ? -15.307 -2.777 13.458 1.00 98.69 87 THR A O 1
ATOM 705 N N . THR A 1 88 ? -15.541 -3.419 11.330 1.00 98.75 88 THR A N 1
ATOM 706 C CA . THR A 1 88 ? -16.987 -3.152 11.291 1.00 98.75 88 THR A CA 1
ATOM 707 C C . THR A 1 88 ? -17.758 -4.089 12.222 1.00 98.75 88 THR A C 1
ATOM 709 O O . THR A 1 88 ? -18.659 -3.638 12.937 1.00 98.75 88 THR A O 1
ATOM 712 N N . LYS A 1 89 ? -17.406 -5.383 12.245 1.00 98.62 89 LYS A N 1
ATOM 713 C CA . LYS A 1 89 ? -18.002 -6.358 13.173 1.00 98.62 89 LYS A CA 1
ATOM 714 C C . LYS A 1 89 ? -17.733 -5.961 14.622 1.00 98.62 89 LYS A C 1
ATOM 716 O O . LYS A 1 89 ? -18.672 -5.929 15.414 1.00 98.62 89 LYS A O 1
ATOM 721 N N . ASP A 1 90 ? -16.493 -5.601 14.941 1.00 98.75 90 ASP A N 1
ATOM 722 C CA . ASP A 1 90 ? -16.083 -5.217 16.291 1.00 98.75 90 ASP A CA 1
ATOM 723 C C . ASP A 1 90 ? -16.821 -3.965 16.770 1.00 98.75 90 ASP A C 1
ATOM 725 O O . ASP A 1 90 ? -17.381 -3.960 17.868 1.00 98.75 90 ASP A O 1
ATOM 729 N N . LEU A 1 91 ? -16.905 -2.925 15.934 1.00 98.75 91 LEU A N 1
ATOM 730 C CA . LEU A 1 91 ? -17.653 -1.706 16.255 1.00 98.75 91 LEU A CA 1
ATOM 731 C C . LEU A 1 91 ? -19.145 -1.988 16.464 1.00 98.75 91 LEU A C 1
ATOM 733 O O . LEU A 1 91 ? -19.750 -1.465 17.400 1.00 98.75 91 LEU A O 1
ATOM 737 N N . THR A 1 92 ? -19.736 -2.847 15.632 1.00 98.69 92 THR A N 1
ATOM 738 C CA . THR A 1 92 ? -21.151 -3.232 15.758 1.00 98.69 92 THR A CA 1
ATOM 739 C C . THR A 1 92 ? -21.405 -4.002 17.055 1.00 98.69 92 THR A C 1
ATOM 741 O O . THR A 1 92 ? -22.386 -3.744 17.760 1.00 98.69 92 THR A O 1
ATOM 744 N N . PHE A 1 93 ? -20.504 -4.923 17.403 1.00 98.62 93 PHE A N 1
ATOM 745 C CA . PHE A 1 93 ? -20.569 -5.677 18.649 1.00 98.62 93 PHE A CA 1
ATOM 746 C C . PHE A 1 93 ? -20.425 -4.761 19.869 1.00 98.62 93 PHE A C 1
ATOM 748 O O . PHE A 1 93 ? -21.215 -4.859 20.808 1.00 98.62 93 PHE A O 1
ATOM 755 N N . GLN A 1 94 ? -19.465 -3.832 19.845 1.00 98.62 94 GLN A N 1
ATOM 756 C CA . GLN A 1 94 ? -19.277 -2.863 20.923 1.00 98.62 94 GLN A CA 1
ATOM 757 C C . GLN A 1 94 ? -20.495 -1.957 21.099 1.00 98.62 94 GLN A C 1
ATOM 759 O O . GLN A 1 94 ? -20.934 -1.770 22.231 1.00 98.62 94 GLN A O 1
ATOM 764 N N . CYS A 1 95 ? -21.074 -1.452 20.005 1.00 98.56 95 CYS A N 1
ATOM 765 C CA . CYS A 1 95 ? -22.299 -0.653 20.055 1.00 98.56 95 CYS A CA 1
ATOM 766 C C . CYS A 1 95 ? -23.427 -1.432 20.741 1.00 98.56 95 CYS A C 1
ATOM 768 O O . CYS A 1 95 ? -23.984 -0.972 21.733 1.00 98.56 95 CYS A O 1
ATOM 770 N N . SER A 1 96 ? -23.671 -2.665 20.288 1.00 98.56 96 SER A N 1
ATOM 771 C CA . SER A 1 96 ? -24.720 -3.530 20.844 1.00 98.56 96 SER A CA 1
ATOM 772 C C . SER A 1 96 ? -24.507 -3.819 22.336 1.00 98.56 96 SER A C 1
ATOM 774 O O . SER A 1 96 ? -25.454 -3.807 23.120 1.00 98.56 96 SER A O 1
ATOM 776 N N . SER A 1 97 ? -23.256 -4.058 22.739 1.00 98.62 97 SER A N 1
ATOM 777 C CA . SER A 1 97 ? -22.885 -4.311 24.134 1.00 98.62 97 SER A CA 1
ATOM 778 C C . SER A 1 97 ? -23.133 -3.088 25.025 1.00 98.62 97 SER A C 1
ATOM 780 O O . SER A 1 97 ? -23.712 -3.205 26.107 1.00 98.62 97 SER A O 1
ATOM 782 N N . VAL A 1 98 ? -22.757 -1.895 24.552 1.00 98.69 98 VAL A N 1
ATOM 783 C CA . VAL A 1 98 ? -22.992 -0.634 25.270 1.00 98.69 98 VAL A CA 1
ATOM 784 C C . VAL A 1 98 ? -24.484 -0.328 25.371 1.00 98.69 98 VAL A C 1
ATOM 786 O O . VAL A 1 98 ? -24.954 0.008 26.457 1.00 98.69 98 VAL A O 1
ATOM 789 N N . ASP A 1 99 ? -25.240 -0.501 24.286 1.00 98.69 99 ASP A N 1
ATOM 790 C CA . ASP A 1 99 ? -26.688 -0.278 24.265 1.00 98.69 99 ASP A CA 1
ATOM 791 C C . ASP A 1 99 ? -27.414 -1.199 25.253 1.00 98.69 99 ASP A C 1
ATOM 793 O O . ASP A 1 99 ? -28.307 -0.764 25.991 1.00 98.69 99 ASP A O 1
ATOM 797 N N . GLN A 1 100 ? -26.994 -2.465 25.328 1.00 98.69 100 GLN A N 1
ATOM 798 C CA . GLN A 1 100 ? -27.523 -3.421 26.294 1.00 98.69 100 GLN A CA 1
ATOM 799 C C . GLN A 1 100 ? -27.195 -3.010 27.734 1.00 98.69 100 GLN A C 1
ATOM 801 O O . GLN A 1 100 ? -28.091 -2.980 28.581 1.00 98.69 100 GLN A O 1
ATOM 806 N N . ALA A 1 101 ? -25.934 -2.673 28.019 1.00 98.69 101 ALA A N 1
ATOM 807 C CA . ALA A 1 101 ? -25.506 -2.257 29.353 1.00 98.69 101 ALA A CA 1
ATOM 808 C C . ALA A 1 101 ? -26.230 -0.982 29.813 1.00 98.69 101 ALA A C 1
ATOM 810 O O . ALA A 1 101 ? -26.659 -0.889 30.965 1.00 98.69 101 ALA A O 1
ATOM 811 N N . LEU A 1 102 ? -26.416 -0.018 28.909 1.00 98.50 102 LEU A N 1
ATOM 812 C CA . LEU A 1 102 ? -27.146 1.214 29.189 1.00 98.50 102 LEU A CA 1
ATOM 813 C C . LEU A 1 102 ? -28.627 0.938 29.466 1.00 98.50 102 LEU A C 1
ATOM 815 O O . LEU A 1 102 ? -29.164 1.434 30.455 1.00 98.50 102 LEU A O 1
ATOM 819 N N . SER A 1 103 ? -29.269 0.107 28.641 1.00 98.62 103 SER A N 1
ATOM 820 C CA . SER A 1 103 ? -30.673 -0.283 28.826 1.00 98.62 103 SER A CA 1
ATOM 821 C C . SER A 1 103 ? -30.890 -0.961 30.178 1.00 98.62 103 SER A C 1
ATOM 823 O O . SER A 1 103 ? -31.803 -0.595 30.919 1.00 98.62 103 SER A O 1
ATOM 825 N N . GLN A 1 104 ? -30.002 -1.891 30.539 1.00 98.62 104 GLN A N 1
ATOM 826 C CA . GLN A 1 104 ? -30.021 -2.552 31.840 1.00 98.62 104 GLN A CA 1
ATOM 827 C C . GLN A 1 104 ? -29.873 -1.537 32.982 1.00 98.62 104 GLN A C 1
ATOM 829 O O . GLN A 1 104 ? -30.631 -1.568 33.952 1.00 98.62 104 GLN A O 1
ATOM 834 N N . ARG A 1 105 ? -28.958 -0.571 32.841 1.00 98.50 105 ARG A N 1
ATOM 835 C CA . ARG A 1 105 ? -28.746 0.469 33.850 1.00 98.50 105 ARG A CA 1
ATOM 836 C C . ARG A 1 105 ? -29.957 1.383 34.026 1.00 98.50 105 ARG A C 1
ATOM 838 O O . ARG A 1 105 ? -30.251 1.793 35.147 1.00 98.50 105 ARG A O 1
ATOM 845 N N . CYS A 1 106 ? -30.672 1.697 32.948 1.00 98.50 106 CYS A N 1
ATOM 846 C CA . CYS A 1 106 ? -31.920 2.452 33.020 1.00 98.50 106 CYS A CA 1
ATOM 847 C C . CYS A 1 106 ? -32.989 1.698 33.819 1.00 98.50 106 CYS A C 1
ATOM 849 O O . CYS A 1 106 ? -33.646 2.310 34.661 1.00 98.50 106 CYS A O 1
ATOM 851 N N . VAL A 1 107 ? -33.133 0.386 33.603 1.00 98.56 107 VAL A N 1
ATOM 852 C CA . VAL A 1 107 ? -34.074 -0.454 34.365 1.00 98.56 107 VAL A CA 1
ATOM 853 C C . VAL A 1 107 ? -33.725 -0.442 35.854 1.00 98.56 107 VAL A C 1
ATOM 855 O O . VAL A 1 107 ? -34.586 -0.131 36.675 1.00 98.56 107 VAL A O 1
ATOM 858 N N . GLU A 1 108 ? -32.457 -0.682 36.197 1.00 98.56 108 GLU A N 1
ATOM 859 C CA . GLU A 1 108 ? -31.974 -0.655 37.587 1.00 98.56 108 GLU A CA 1
ATOM 860 C C . GLU A 1 108 ? -32.244 0.691 38.275 1.00 98.56 108 GLU A C 1
ATOM 862 O O . GLU A 1 108 ? -32.647 0.735 39.437 1.00 98.56 108 GLU A O 1
ATOM 867 N N . LEU A 1 109 ? -32.042 1.807 37.565 1.00 98.44 109 LEU A N 1
ATOM 868 C CA . LEU A 1 109 ? -32.288 3.147 38.104 1.00 98.44 109 LEU A CA 1
ATOM 869 C C . LEU A 1 109 ? -33.776 3.427 38.327 1.00 98.44 109 LEU A C 1
ATOM 871 O O . LEU A 1 109 ? -34.132 4.043 39.332 1.00 98.44 109 LEU A O 1
ATOM 875 N N . VAL A 1 110 ? -34.643 2.987 37.412 1.00 98.44 110 VAL A N 1
ATOM 87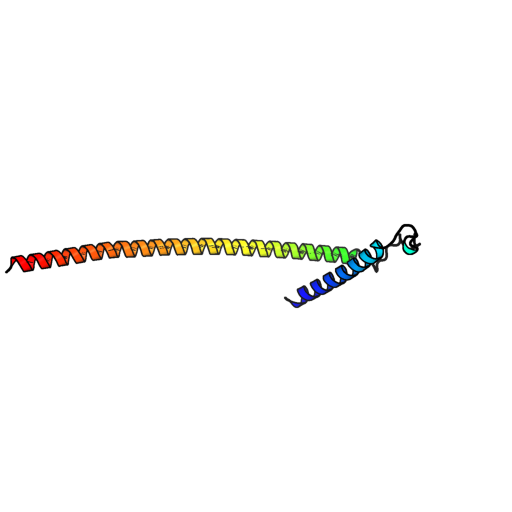6 C CA . VAL A 1 110 ? -36.099 3.112 37.570 1.00 98.44 110 VAL A CA 1
ATOM 877 C C . VAL A 1 110 ? -36.571 2.310 38.779 1.00 98.44 110 VAL A C 1
ATOM 879 O O . VAL A 1 110 ? -37.340 2.826 39.589 1.00 98.44 110 VAL A O 1
ATOM 882 N N . GLU A 1 111 ? -36.072 1.085 38.943 1.00 98.12 111 GLU A N 1
ATOM 883 C CA . GLU A 1 111 ? -36.403 0.244 40.091 1.00 98.12 111 GLU A CA 1
ATOM 884 C C . GLU A 1 111 ? -35.916 0.866 41.407 1.00 98.12 111 GLU A C 1
ATOM 886 O O . GLU A 1 111 ? -36.694 1.009 42.353 1.00 98.12 111 GLU A O 1
ATOM 891 N N . ALA A 1 112 ? -34.659 1.314 41.461 1.00 98.00 112 ALA A N 1
ATOM 892 C CA . ALA A 1 112 ? -34.102 1.967 42.642 1.00 98.00 112 ALA A CA 1
ATOM 893 C C . ALA A 1 112 ? -34.884 3.235 43.021 1.00 98.00 112 ALA A C 1
ATOM 895 O O . ALA A 1 112 ? -35.165 3.463 44.200 1.00 98.00 112 ALA A O 1
ATOM 896 N N . LYS A 1 113 ? -35.284 4.042 42.029 1.00 97.75 113 LYS A N 1
ATOM 897 C CA . LYS A 1 113 ? -36.139 5.214 42.241 1.00 97.75 113 LYS A CA 1
ATOM 898 C C . LYS A 1 113 ? -37.480 4.809 42.861 1.00 97.75 113 LYS A C 1
ATOM 900 O O . LYS A 1 113 ? -37.852 5.380 43.882 1.00 97.75 113 LYS A O 1
ATOM 905 N N . ALA A 1 114 ? -38.174 3.825 42.288 1.00 97.12 114 ALA A N 1
ATOM 906 C CA . ALA A 1 114 ? -39.474 3.376 42.788 1.00 97.12 114 ALA A CA 1
ATOM 907 C C . ALA A 1 114 ? -39.390 2.875 44.242 1.00 97.12 114 ALA A C 1
ATOM 909 O O . ALA A 1 114 ? -40.237 3.206 45.072 1.00 97.12 114 ALA A O 1
ATOM 910 N N . GLN A 1 115 ? -38.328 2.137 44.582 1.00 96.88 115 GLN A N 1
ATOM 911 C CA . GLN A 1 115 ? -38.086 1.688 45.956 1.00 96.88 115 GLN A CA 1
ATOM 912 C C . GLN A 1 115 ? -37.856 2.856 46.928 1.00 96.88 115 GLN A C 1
ATOM 914 O O . GLN A 1 115 ? -38.295 2.796 48.078 1.00 96.88 115 GLN A O 1
ATOM 919 N N . LEU A 1 116 ? -37.158 3.912 46.498 1.00 96.38 116 LEU A N 1
ATOM 920 C CA . LEU A 1 116 ? -36.948 5.110 47.314 1.00 96.38 116 LEU A CA 1
ATOM 921 C C . LEU A 1 116 ? -38.243 5.906 47.503 1.00 96.38 116 LEU A C 1
ATOM 923 O O . LEU A 1 116 ? -38.513 6.344 48.619 1.00 96.38 116 LEU A O 1
ATOM 927 N N . GLU A 1 117 ? -39.052 6.059 46.452 1.00 96.06 117 GLU A N 1
ATOM 928 C CA . GLU A 1 117 ? -40.355 6.734 46.523 1.00 96.06 117 GLU A CA 1
ATOM 929 C C . GLU A 1 117 ? -41.301 6.020 47.498 1.00 96.06 117 GLU A C 1
ATOM 931 O O . GLU A 1 117 ? -41.878 6.675 48.363 1.00 96.06 117 GLU A O 1
ATOM 936 N N . MET A 1 118 ? -41.376 4.685 47.443 1.00 94.50 118 MET A N 1
ATOM 937 C CA . MET A 1 118 ? -42.185 3.877 48.367 1.00 94.50 118 MET A CA 1
ATOM 938 C C . MET A 1 118 ? -41.766 4.070 49.833 1.00 94.50 118 MET A C 1
ATOM 940 O O . MET A 1 118 ? -42.598 4.316 50.705 1.00 94.50 118 MET A O 1
ATOM 944 N N . LYS A 1 119 ? -40.456 4.033 50.114 1.00 93.12 119 LYS A N 1
ATOM 945 C CA . LYS A 1 119 ? -39.931 4.275 51.471 1.00 93.12 119 LYS A CA 1
ATOM 946 C C . LYS A 1 119 ? -40.265 5.675 51.985 1.00 93.12 119 LYS A C 1
ATOM 948 O O . LYS A 1 119 ? -40.459 5.857 53.185 1.00 93.12 119 LYS A O 1
ATOM 953 N N . LEU A 1 120 ? -40.302 6.663 51.093 1.00 92.44 120 LEU A N 1
ATOM 954 C CA . LEU A 1 120 ? -40.606 8.045 51.447 1.00 92.44 120 LEU A CA 1
ATOM 955 C C . LEU A 1 120 ? -42.094 8.219 51.775 1.00 92.44 120 LEU A C 1
ATOM 957 O O . LEU A 1 120 ? -42.420 8.883 52.756 1.00 92.44 120 LEU A O 1
ATOM 961 N N . THR A 1 121 ? -42.984 7.567 51.021 1.00 88.12 121 THR A N 1
ATOM 962 C CA . THR A 1 121 ? -44.425 7.566 51.310 1.00 88.12 121 THR A CA 1
ATOM 963 C C . THR A 1 121 ? -44.766 6.829 52.606 1.00 88.12 121 THR A C 1
ATOM 965 O O . THR A 1 121 ? -45.590 7.318 53.378 1.00 88.12 121 THR A O 1
ATOM 968 N N . ASP A 1 122 ? -44.088 5.717 52.907 1.00 77.38 122 ASP A N 1
ATOM 969 C CA . ASP A 1 122 ? -44.296 4.967 54.155 1.00 77.38 122 ASP A CA 1
ATOM 970 C C . ASP A 1 122 ? -43.871 5.779 55.391 1.00 77.38 122 ASP A C 1
ATOM 972 O O . ASP A 1 122 ? -44.543 5.761 56.422 1.00 77.38 122 ASP A O 1
ATOM 976 N N . GLY A 1 123 ? -42.785 6.552 55.281 1.00 69.56 123 GLY A N 1
ATOM 977 C CA . GLY A 1 123 ? -42.324 7.446 56.346 1.00 69.56 123 GLY A CA 1
ATOM 978 C C . GLY A 1 123 ? -43.244 8.646 56.606 1.00 69.56 123 GLY A C 1
ATOM 979 O O . GLY A 1 123 ? -43.246 9.173 57.714 1.00 69.56 123 GLY A O 1
ATOM 980 N N . GLN A 1 124 ? -44.045 9.070 55.621 1.00 58.34 124 GLN A N 1
ATOM 981 C CA . GLN A 1 124 ? -45.002 10.176 55.763 1.00 58.34 124 GLN A CA 1
ATOM 982 C C . GLN A 1 124 ? -46.346 9.745 56.371 1.00 58.34 124 GLN A C 1
ATOM 984 O O . GLN A 1 124 ? -47.015 10.571 56.982 1.00 58.34 124 GLN A O 1
ATOM 989 N N . ALA A 1 125 ? -46.735 8.473 56.243 1.00 57.06 125 ALA A N 1
ATOM 990 C CA . ALA A 1 125 ? -47.959 7.933 56.845 1.00 57.06 125 ALA A CA 1
ATOM 991 C C . ALA A 1 125 ? -47.818 7.602 58.348 1.00 57.06 125 ALA A C 1
ATOM 993 O O . ALA A 1 125 ? -48.815 7.323 59.013 1.00 57.06 125 ALA A O 1
ATOM 994 N N . GLY A 1 126 ? -46.589 7.610 58.877 1.00 54.94 126 GLY A N 1
ATOM 995 C CA . GLY A 1 126 ? -46.272 7.330 60.283 1.00 54.94 126 GLY A CA 1
ATOM 996 C C . GLY A 1 126 ? -46.136 8.559 61.196 1.00 54.94 126 GLY A C 1
ATOM 997 O O . GLY A 1 126 ? -45.748 8.378 62.351 1.00 54.94 126 GLY A O 1
ATOM 998 N N . CYS A 1 127 ? -46.419 9.773 60.704 1.00 44.56 127 CYS A N 1
ATOM 999 C CA . CYS A 1 127 ? -46.424 11.025 61.476 1.00 44.56 127 CYS A CA 1
ATOM 1000 C C . CYS A 1 127 ? -47.842 11.547 61.725 1.00 44.56 127 CYS A C 1
ATOM 1002 O O . CYS A 1 127 ? -48.664 11.500 60.784 1.00 44.56 127 CYS A O 1
#

Organism: Betta splendens (NCBI:txid158456)